Protein AF-A0A832TYA5-F1 (afdb_monomer_lite)

Radius of gyration: 15.63 Å; chains: 1; bounding box: 36×38×50 Å

Structure (mmCIF, N/CA/C/O backbone):
data_AF-A0A832TYA5-F1
#
_entry.id   AF-A0A832TYA5-F1
#
loop_
_atom_site.group_PDB
_atom_site.id
_atom_site.type_symbol
_atom_site.label_atom_id
_atom_site.label_alt_id
_atom_site.label_comp_id
_atom_site.label_asym_id
_atom_site.label_entity_id
_atom_site.label_seq_id
_atom_site.pdbx_PDB_ins_code
_atom_site.Cartn_x
_atom_site.Cartn_y
_atom_site.Cartn_z
_atom_site.occupancy
_atom_site.B_iso_or_equiv
_atom_site.auth_seq_id
_atom_site.auth_comp_id
_atom_site.auth_asym_id
_atom_site.auth_atom_id
_atom_site.pdbx_PDB_model_num
ATOM 1 N N . PRO A 1 1 ? -8.810 17.415 6.421 1.00 75.50 1 PRO A N 1
ATOM 2 C CA . PRO A 1 1 ? -9.094 18.133 5.148 1.00 75.50 1 PRO A CA 1
ATOM 3 C C . PRO A 1 1 ? -7.945 18.228 4.116 1.00 75.50 1 PRO A C 1
ATOM 5 O O . PRO A 1 1 ? -8.266 18.290 2.943 1.00 75.50 1 PRO A O 1
ATOM 8 N N . ARG A 1 2 ? -6.645 18.212 4.469 1.00 93.25 2 ARG A N 1
ATOM 9 C CA . ARG A 1 2 ? -5.544 18.129 3.467 1.00 93.25 2 ARG A CA 1
ATOM 10 C C . ARG A 1 2 ? -5.024 16.706 3.240 1.00 93.25 2 ARG A C 1
ATOM 12 O O . ARG A 1 2 ? -4.994 16.248 2.110 1.00 93.25 2 ARG A O 1
ATOM 19 N N . VAL A 1 3 ? -4.718 15.991 4.326 1.00 95.81 3 VAL A N 1
ATOM 20 C CA . VAL A 1 3 ? -4.219 14.603 4.276 1.00 95.81 3 VAL A CA 1
ATOM 21 C C . VAL A 1 3 ? -5.175 13.678 3.519 1.00 95.81 3 VAL A C 1
ATOM 23 O O . VAL A 1 3 ? -4.724 12.892 2.705 1.00 95.81 3 VAL A O 1
ATOM 26 N N . VAL A 1 4 ? -6.489 13.820 3.727 1.00 97.12 4 VAL A N 1
ATOM 27 C CA . VAL A 1 4 ? -7.505 13.013 3.025 1.00 97.12 4 VAL A CA 1
ATOM 28 C C . VAL A 1 4 ? -7.377 13.154 1.505 1.00 97.12 4 VAL A C 1
ATOM 30 O O . VAL A 1 4 ? -7.196 12.153 0.828 1.00 97.12 4 VAL A O 1
ATOM 33 N N . GLN A 1 5 ? -7.343 14.387 0.987 1.00 97.75 5 GLN A N 1
ATOM 34 C CA . GLN A 1 5 ? -7.195 14.638 -0.453 1.00 97.75 5 GLN A CA 1
ATOM 35 C C . GLN A 1 5 ? -5.877 14.078 -1.006 1.00 97.75 5 GLN A C 1
ATOM 37 O O . GLN A 1 5 ? -5.840 13.547 -2.113 1.00 97.75 5 GLN A O 1
ATOM 42 N N . THR A 1 6 ? -4.789 14.174 -0.236 1.00 98.06 6 THR A N 1
ATOM 43 C CA . THR A 1 6 ? -3.496 13.596 -0.623 1.00 98.06 6 THR A CA 1
ATOM 44 C C . THR A 1 6 ? -3.558 12.074 -0.704 1.00 98.06 6 THR A C 1
ATOM 46 O O . THR A 1 6 ? -3.081 11.506 -1.678 1.00 98.06 6 THR A O 1
ATOM 49 N N . MET A 1 7 ? -4.159 11.409 0.282 1.00 98.19 7 MET A N 1
ATOM 50 C CA . MET A 1 7 ? -4.255 9.947 0.305 1.00 98.19 7 MET A CA 1
ATOM 51 C C . MET A 1 7 ? -5.188 9.417 -0.788 1.00 98.19 7 MET A C 1
ATOM 53 O O . MET A 1 7 ? -4.862 8.428 -1.438 1.00 98.19 7 MET A O 1
ATOM 57 N N . GLU A 1 8 ? -6.287 10.121 -1.069 1.00 97.69 8 GLU A N 1
ATOM 58 C CA . GLU A 1 8 ? -7.165 9.827 -2.208 1.00 97.69 8 GLU A CA 1
ATOM 59 C C . GLU A 1 8 ? -6.437 9.989 -3.552 1.00 97.69 8 GLU A C 1
ATOM 61 O O . GLU A 1 8 ? -6.632 9.184 -4.463 1.00 97.69 8 GLU A O 1
ATOM 66 N N . ALA A 1 9 ? -5.582 11.008 -3.693 1.00 98.31 9 ALA A N 1
ATOM 67 C CA . ALA A 1 9 ? -4.756 11.184 -4.886 1.00 98.31 9 ALA A CA 1
ATOM 68 C C . ALA A 1 9 ? -3.700 10.079 -5.020 1.00 98.31 9 ALA A C 1
ATOM 70 O O . ALA A 1 9 ? -3.565 9.510 -6.099 1.00 98.31 9 ALA A O 1
ATOM 71 N N . ILE A 1 10 ? -3.018 9.721 -3.927 1.00 98.44 10 ILE A N 1
ATOM 72 C CA . ILE A 1 10 ? -2.072 8.597 -3.880 1.00 98.44 10 ILE A CA 1
ATOM 73 C C . ILE A 1 10 ? -2.755 7.310 -4.345 1.00 98.44 10 ILE A C 1
ATOM 75 O O . ILE A 1 10 ? -2.258 6.642 -5.247 1.00 98.44 10 ILE A O 1
ATOM 79 N N . GLU A 1 11 ? -3.912 6.974 -3.776 1.00 98.12 11 GLU A N 1
ATOM 80 C CA . GLU A 1 11 ? -4.626 5.750 -4.133 1.00 98.12 11 GLU A CA 1
ATOM 81 C C . GLU A 1 11 ? -5.120 5.761 -5.584 1.00 98.12 11 GLU A C 1
ATOM 83 O O . GLU A 1 11 ? -5.075 4.735 -6.259 1.00 98.12 11 GLU A O 1
ATOM 88 N N . ARG A 1 12 ? -5.556 6.913 -6.100 1.00 98.12 12 ARG A N 1
ATOM 89 C CA . ARG A 1 12 ? -6.001 7.039 -7.492 1.00 98.12 12 ARG A CA 1
ATOM 90 C C . ARG A 1 12 ? -4.848 6.949 -8.493 1.00 98.12 12 ARG A C 1
ATOM 92 O O . ARG A 1 12 ? -4.998 6.313 -9.530 1.00 98.12 12 ARG A O 1
ATOM 99 N N . GLU A 1 13 ? -3.733 7.618 -8.219 1.00 98.38 13 GLU A N 1
ATOM 100 C CA . GLU A 1 13 ? -2.673 7.866 -9.207 1.00 98.38 13 GLU A CA 1
ATOM 101 C C . GLU A 1 13 ? -1.536 6.845 -9.137 1.00 98.38 13 GLU A C 1
ATOM 103 O O . GLU A 1 13 ? -0.861 6.602 -10.138 1.00 98.38 13 GLU A O 1
ATOM 108 N N . LEU A 1 14 ? -1.325 6.227 -7.972 1.00 98.62 14 LEU A N 1
ATOM 109 C CA . LEU A 1 14 ? -0.228 5.285 -7.748 1.00 98.62 14 LEU A CA 1
ATOM 110 C C . LEU A 1 14 ? -0.688 3.826 -7.674 1.00 98.62 14 LEU A C 1
ATOM 112 O O . LEU A 1 14 ? 0.161 2.939 -7.566 1.00 98.62 14 LEU A O 1
ATOM 116 N N . LYS A 1 15 ? -1.995 3.548 -7.772 1.00 98.25 15 LYS A N 1
ATOM 117 C CA . LYS A 1 15 ? -2.508 2.174 -7.847 1.00 98.25 15 LYS A CA 1
ATOM 118 C C . LYS A 1 15 ? -2.026 1.468 -9.107 1.00 98.25 15 LYS A C 1
ATOM 120 O O . LYS A 1 15 ? -2.046 2.020 -10.208 1.00 98.25 15 LYS A O 1
ATOM 125 N N . ARG A 1 16 ? -1.607 0.219 -8.929 1.00 98.00 16 ARG A N 1
ATOM 126 C CA . ARG A 1 16 ? -1.027 -0.615 -9.982 1.00 98.00 16 ARG A CA 1
ATOM 127 C C . ARG A 1 16 ? -1.950 -1.753 -10.403 1.00 98.00 16 ARG A C 1
ATOM 129 O O . ARG A 1 16 ? -2.798 -2.158 -9.606 1.00 98.00 16 ARG A O 1
ATOM 136 N N . PRO A 1 17 ? -1.774 -2.306 -11.619 1.00 97.06 17 PRO A N 1
ATOM 137 C CA . PRO A 1 17 ? -2.473 -3.508 -12.072 1.00 97.06 17 PRO A CA 1
ATOM 138 C C . PRO A 1 17 ? -2.418 -4.677 -11.087 1.00 97.06 17 PRO A C 1
ATOM 140 O O . PRO A 1 17 ? -3.421 -5.368 -10.930 1.00 97.06 17 PRO A O 1
ATOM 143 N N . SER A 1 18 ? -1.296 -4.860 -10.376 1.00 95.25 18 SER A N 1
ATOM 144 C CA . SER A 1 18 ? -1.189 -5.913 -9.360 1.00 95.25 18 SER A CA 1
ATOM 145 C C . SER A 1 18 ? -2.051 -5.662 -8.125 1.00 95.25 18 SER A C 1
ATOM 147 O O . SER A 1 18 ? -2.310 -6.606 -7.394 1.00 95.25 18 SER A O 1
ATOM 149 N N . GLY A 1 19 ? -2.550 -4.440 -7.906 1.00 97.00 19 GLY A N 1
ATOM 150 C CA . GLY A 1 19 ? -3.468 -4.066 -6.823 1.00 97.00 19 GLY A CA 1
ATOM 151 C C . GLY A 1 19 ? -2.837 -3.221 -5.713 1.00 97.00 19 GLY A C 1
ATOM 152 O O . GLY A 1 19 ? -3.570 -2.589 -4.949 1.00 97.00 19 GLY A O 1
ATOM 153 N N . GLY A 1 20 ? -1.504 -3.167 -5.655 1.00 98.06 20 GLY A N 1
ATOM 154 C CA . GLY A 1 20 ? -0.749 -2.371 -4.691 1.00 98.06 20 GLY A CA 1
ATOM 155 C C . GLY A 1 20 ? -0.498 -0.930 -5.141 1.00 98.06 20 GLY A C 1
ATOM 156 O O . GLY A 1 20 ? -1.051 -0.452 -6.137 1.00 98.06 20 GLY A O 1
ATOM 157 N N . ILE A 1 21 ? 0.337 -0.232 -4.370 1.00 98.69 21 ILE A N 1
ATOM 158 C CA . ILE A 1 21 ? 0.644 1.193 -4.533 1.00 98.69 21 ILE A CA 1
ATOM 159 C C . ILE A 1 21 ? 2.121 1.378 -4.884 1.00 98.69 21 ILE A C 1
ATOM 161 O O . ILE A 1 21 ? 3.003 0.894 -4.172 1.00 98.69 21 ILE A O 1
ATOM 165 N N . ALA A 1 22 ? 2.397 2.095 -5.972 1.00 98.62 22 ALA A N 1
ATOM 166 C CA . ALA A 1 22 ? 3.748 2.513 -6.329 1.00 98.62 22 ALA A CA 1
ATOM 167 C C . ALA A 1 22 ? 4.260 3.634 -5.417 1.00 98.62 22 ALA A C 1
ATOM 169 O O . ALA A 1 22 ? 3.495 4.371 -4.800 1.00 98.62 22 ALA A O 1
ATOM 170 N N . ARG A 1 23 ? 5.582 3.792 -5.371 1.00 98.25 23 ARG A N 1
ATOM 171 C CA . ARG A 1 23 ? 6.248 4.795 -4.535 1.00 98.25 23 ARG A CA 1
ATOM 172 C C . ARG A 1 23 ? 5.996 6.235 -5.006 1.00 98.25 23 ARG A C 1
ATOM 174 O O . ARG A 1 23 ? 5.744 7.109 -4.184 1.00 98.25 23 ARG A O 1
ATOM 181 N N . TYR A 1 24 ? 6.071 6.475 -6.315 1.00 98.06 24 TYR A N 1
ATOM 182 C CA . TYR A 1 24 ? 5.736 7.739 -6.983 1.00 98.06 24 TYR A CA 1
ATOM 183 C C . TYR A 1 24 ? 5.546 7.513 -8.494 1.00 98.06 24 TYR A C 1
ATOM 185 O O . TYR A 1 24 ? 5.879 6.450 -9.026 1.00 98.06 24 TYR A O 1
ATOM 193 N N . LEU A 1 25 ? 4.996 8.510 -9.196 1.00 97.69 25 LEU A N 1
ATOM 194 C CA . LEU A 1 25 ? 4.800 8.464 -10.648 1.00 97.69 25 LEU A CA 1
ATOM 195 C C . LEU A 1 25 ? 6.136 8.324 -11.384 1.00 97.69 25 LEU A C 1
ATOM 197 O O . LEU A 1 25 ? 7.085 9.048 -11.099 1.00 97.69 25 LEU A O 1
ATOM 201 N N . HIS A 1 26 ? 6.179 7.429 -12.371 1.00 97.81 26 HIS A N 1
ATOM 202 C CA . HIS A 1 26 ? 7.360 7.175 -13.204 1.00 97.81 26 HIS A CA 1
ATOM 203 C C . HIS A 1 26 ? 8.578 6.616 -12.452 1.00 97.81 26 HIS A C 1
ATOM 205 O O . HIS A 1 26 ? 9.708 6.740 -12.929 1.00 97.81 26 HIS A O 1
ATOM 211 N N . ASP A 1 27 ? 8.372 5.974 -11.298 1.00 98.00 27 ASP A N 1
ATOM 212 C CA . ASP A 1 27 ? 9.425 5.166 -10.684 1.00 98.00 27 ASP A CA 1
ATOM 213 C C . ASP A 1 27 ? 9.898 4.082 -11.664 1.00 98.00 27 ASP A C 1
ATOM 215 O O . ASP A 1 27 ? 9.083 3.422 -12.306 1.00 98.00 27 ASP A O 1
ATOM 219 N N . THR A 1 28 ? 11.212 3.929 -11.807 1.00 97.75 28 THR A N 1
ATOM 220 C CA . THR A 1 28 ? 11.856 2.971 -12.725 1.00 97.75 28 THR A CA 1
ATOM 221 C C . THR A 1 28 ? 12.791 2.005 -11.998 1.00 97.75 28 THR A C 1
ATOM 223 O O . THR A 1 28 ? 13.459 1.182 -12.627 1.00 97.75 28 THR A O 1
ATOM 226 N N . TYR A 1 29 ? 12.856 2.078 -10.665 1.00 97.69 29 TYR A N 1
ATOM 227 C CA . TYR A 1 29 ? 13.727 1.227 -9.867 1.00 97.69 29 TYR A CA 1
ATOM 228 C C . TYR A 1 29 ? 13.237 -0.229 -9.882 1.00 97.69 29 TYR A C 1
ATOM 230 O O . TYR A 1 29 ? 12.186 -0.538 -9.333 1.00 97.69 29 TYR A O 1
ATOM 238 N N . PHE A 1 30 ? 14.010 -1.121 -10.514 1.00 96.06 30 PHE A N 1
ATOM 239 C CA . PHE A 1 30 ? 13.670 -2.538 -10.750 1.00 96.06 30 PHE A CA 1
ATOM 240 C C . PHE A 1 30 ? 12.388 -2.794 -11.570 1.00 96.06 30 PHE A C 1
ATOM 242 O O . PHE A 1 30 ? 11.904 -3.924 -11.640 1.00 96.06 30 PHE A O 1
ATOM 249 N N . GLY A 1 31 ? 11.851 -1.777 -12.240 1.00 94.94 31 GLY A N 1
ATOM 250 C CA . GLY A 1 31 ? 10.643 -1.885 -13.056 1.00 94.94 31 GLY A CA 1
ATOM 251 C C . GLY A 1 31 ? 9.876 -0.572 -13.099 1.00 94.94 31 GLY A C 1
ATOM 252 O O . GLY A 1 31 ? 10.152 0.343 -12.326 1.00 94.94 31 GLY A O 1
ATOM 253 N N . TYR A 1 32 ? 8.923 -0.462 -14.024 1.00 97.25 32 TYR A N 1
ATOM 254 C CA . TYR A 1 32 ? 8.110 0.743 -14.150 1.00 97.25 32 TYR A CA 1
ATOM 255 C C . TYR A 1 32 ? 6.948 0.709 -13.160 1.00 97.25 32 TYR A C 1
ATOM 257 O O . TYR A 1 32 ? 5.987 -0.033 -13.349 1.00 97.25 32 TYR A O 1
ATOM 265 N N . MET A 1 33 ? 7.032 1.553 -12.133 1.00 97.81 33 MET A N 1
ATOM 266 C CA . MET A 1 33 ? 5.994 1.753 -11.127 1.00 97.81 33 MET A CA 1
ATOM 267 C C . MET A 1 33 ? 5.528 0.447 -10.465 1.00 97.81 33 MET A C 1
ATOM 269 O O . MET A 1 33 ? 4.332 0.243 -10.287 1.00 97.81 33 MET A O 1
ATOM 273 N N . ASN A 1 34 ? 6.455 -0.432 -10.082 1.00 98.44 34 ASN A N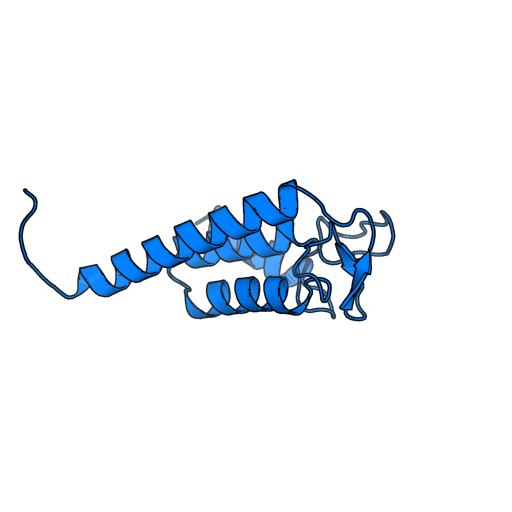 1
ATOM 274 C CA . ASN A 1 34 ? 6.102 -1.619 -9.301 1.00 98.44 34 ASN A CA 1
ATOM 275 C C . ASN A 1 34 ? 5.359 -1.223 -8.012 1.00 98.44 34 ASN A C 1
ATOM 277 O O . ASN A 1 34 ? 5.603 -0.158 -7.433 1.00 98.44 34 ASN A O 1
ATOM 281 N N . SER A 1 35 ? 4.482 -2.101 -7.529 1.00 98.62 35 SER A N 1
ATOM 282 C CA . SER A 1 35 ? 3.844 -1.925 -6.225 1.00 98.62 35 SER A CA 1
ATOM 283 C C . SER A 1 35 ? 4.869 -2.137 -5.121 1.00 98.62 35 SER A C 1
ATOM 285 O O . SER A 1 35 ? 5.575 -3.140 -5.115 1.00 98.62 35 SER A O 1
ATOM 287 N N . TRP A 1 36 ? 4.924 -1.236 -4.147 1.00 98.75 36 TRP A N 1
ATOM 288 C CA . TRP A 1 36 ? 5.737 -1.417 -2.950 1.00 98.75 36 TRP A CA 1
ATOM 289 C C . TRP A 1 36 ? 4.864 -1.961 -1.823 1.00 98.75 36 TRP A C 1
ATOM 291 O O . TRP A 1 36 ? 3.810 -1.391 -1.516 1.00 98.75 36 TRP A O 1
ATOM 301 N N . ILE A 1 37 ? 5.317 -3.036 -1.168 1.00 98.75 37 ILE A N 1
ATOM 302 C CA . ILE A 1 37 ? 4.600 -3.614 -0.019 1.00 98.75 37 ILE A CA 1
ATOM 303 C C . ILE A 1 37 ? 4.386 -2.533 1.046 1.00 98.75 37 ILE A C 1
ATOM 305 O O . ILE A 1 37 ? 3.269 -2.327 1.515 1.00 98.75 37 ILE A O 1
ATOM 309 N N . ILE A 1 38 ? 5.430 -1.761 1.357 1.00 98.56 38 ILE A N 1
ATOM 310 C CA . ILE A 1 38 ? 5.350 -0.711 2.372 1.00 98.56 38 ILE A CA 1
ATOM 311 C C . ILE A 1 38 ? 4.393 0.432 2.009 1.00 98.56 38 ILE A C 1
ATOM 313 O O . ILE A 1 38 ? 3.612 0.852 2.857 1.00 98.56 38 ILE A O 1
ATOM 317 N N . CYS A 1 39 ? 4.388 0.914 0.763 1.00 98.69 39 CYS A N 1
ATOM 318 C CA . CYS A 1 39 ? 3.479 1.987 0.348 1.00 98.69 39 CYS A CA 1
ATOM 319 C C . CYS A 1 39 ? 2.019 1.529 0.417 1.00 98.69 39 CYS A C 1
ATOM 321 O O . CYS A 1 39 ? 1.138 2.285 0.827 1.00 98.69 39 CYS A O 1
ATOM 323 N N . THR A 1 40 ? 1.778 0.263 0.076 1.00 98.88 40 THR A N 1
ATOM 324 C CA . THR A 1 40 ? 0.457 -0.361 0.184 1.00 98.88 40 THR A CA 1
ATOM 325 C C . THR A 1 40 ? 0.016 -0.483 1.648 1.00 98.88 40 THR A C 1
ATOM 327 O O . THR A 1 40 ? -1.133 -0.190 1.977 1.00 98.88 40 THR A O 1
ATOM 330 N N . LEU A 1 41 ? 0.941 -0.824 2.552 1.00 98.88 41 LEU A N 1
ATOM 331 C CA . LEU A 1 41 ? 0.687 -0.870 3.995 1.00 98.88 41 LEU A CA 1
ATOM 332 C C . LEU A 1 41 ? 0.432 0.515 4.597 1.00 98.88 41 LEU A C 1
ATOM 334 O O . LEU A 1 41 ? -0.499 0.655 5.381 1.00 98.88 41 LEU A O 1
ATOM 338 N N . TRP A 1 42 ? 1.160 1.556 4.191 1.00 98.75 42 TRP A N 1
ATOM 339 C CA . TRP A 1 42 ? 0.876 2.926 4.639 1.00 98.75 42 TRP A CA 1
ATOM 340 C C . TRP A 1 42 ? -0.523 3.392 4.233 1.00 98.75 42 TRP A C 1
ATOM 342 O O . TRP A 1 42 ? -1.218 4.034 5.023 1.00 98.75 42 TRP A O 1
ATOM 352 N N . LEU A 1 43 ? -0.975 3.031 3.028 1.00 98.81 43 LEU A N 1
ATOM 353 C CA . LEU A 1 43 ? -2.348 3.299 2.610 1.00 98.81 43 LEU A CA 1
ATOM 354 C C . LEU A 1 43 ? -3.356 2.522 3.475 1.00 98.81 43 LEU A C 1
ATOM 356 O O . LEU A 1 43 ? -4.367 3.089 3.889 1.00 98.81 43 LEU A O 1
ATOM 360 N N . SER A 1 44 ? -3.058 1.263 3.815 1.00 98.88 44 SER A N 1
ATOM 361 C CA . SER A 1 44 ? -3.866 0.480 4.758 1.00 98.88 44 SER A CA 1
ATOM 362 C C . SER A 1 44 ? -3.962 1.145 6.130 1.00 98.88 44 SER A C 1
ATOM 364 O O . SER A 1 44 ? -5.052 1.240 6.684 1.00 98.88 44 SER A O 1
ATOM 366 N N . GLN A 1 45 ? -2.842 1.611 6.682 1.00 98.81 45 GLN A N 1
ATOM 367 C CA . GLN A 1 45 ? -2.789 2.278 7.985 1.00 98.81 45 GLN A CA 1
ATOM 368 C C . GLN A 1 45 ? -3.621 3.559 7.991 1.00 98.81 45 GLN A C 1
ATOM 370 O O . GLN A 1 45 ? -4.370 3.817 8.934 1.00 98.81 45 GLN A O 1
ATOM 375 N N . TRP A 1 46 ? -3.563 4.337 6.908 1.00 98.56 46 TRP A N 1
ATOM 376 C CA . TRP A 1 46 ? -4.425 5.504 6.761 1.00 98.56 46 TRP A CA 1
ATOM 377 C C . TRP A 1 46 ? -5.911 5.127 6.730 1.00 98.56 46 TRP A C 1
ATOM 379 O O . TRP A 1 46 ? -6.694 5.735 7.461 1.00 98.56 46 TRP A O 1
ATOM 389 N N . HIS A 1 47 ? -6.295 4.107 5.952 1.00 98.69 47 HIS A N 1
ATOM 390 C CA . HIS A 1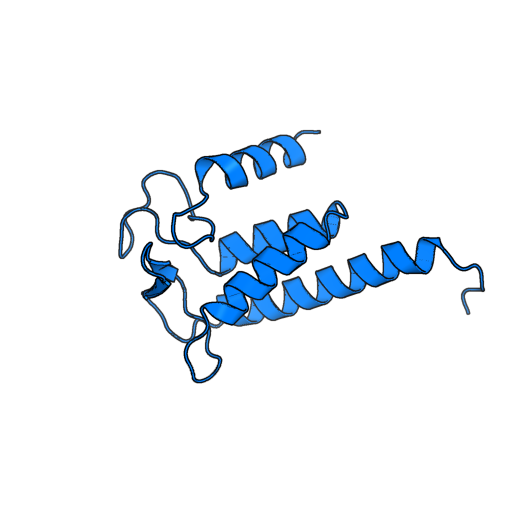 47 ? -7.675 3.605 5.920 1.00 98.69 47 HIS A CA 1
ATOM 391 C C . HIS A 1 47 ? -8.144 3.130 7.303 1.00 98.69 47 HIS A C 1
ATOM 393 O O . HIS A 1 47 ? -9.247 3.487 7.720 1.00 98.69 47 HIS A O 1
ATOM 399 N N . SER A 1 48 ? -7.292 2.427 8.060 1.00 98.56 48 SER A N 1
ATOM 400 C CA . SER A 1 48 ? -7.558 2.072 9.462 1.00 98.56 48 SER A CA 1
ATOM 401 C C . SER A 1 48 ? -7.798 3.317 10.319 1.00 98.56 48 SER A C 1
ATOM 403 O O . SER A 1 48 ? -8.796 3.397 11.036 1.00 98.56 48 SER A O 1
ATOM 405 N N . ALA A 1 49 ? -6.931 4.327 10.208 1.00 97.56 49 ALA A N 1
ATOM 406 C CA . ALA A 1 49 ? -7.005 5.549 11.007 1.00 97.56 49 ALA A CA 1
ATOM 407 C C . ALA A 1 49 ? -8.275 6.379 10.744 1.00 97.56 49 ALA A C 1
ATOM 409 O O . ALA A 1 49 ? -8.799 7.003 11.671 1.00 97.56 49 ALA A O 1
ATOM 410 N N . VAL A 1 50 ? -8.790 6.383 9.508 1.00 96.81 50 VAL A N 1
ATOM 411 C CA . VAL A 1 50 ? -10.042 7.079 9.146 1.00 96.81 50 VAL A CA 1
ATOM 412 C C . VAL A 1 50 ? -11.294 6.205 9.293 1.00 96.81 50 VAL A C 1
ATOM 414 O O . VAL A 1 50 ? -12.398 6.673 9.026 1.00 96.81 50 VAL A O 1
ATOM 417 N N . GLY A 1 51 ? -11.146 4.954 9.743 1.00 96.94 51 GLY A N 1
ATOM 418 C CA . GLY A 1 51 ? -12.256 4.030 9.992 1.00 96.94 51 GLY A CA 1
ATOM 419 C C . GLY A 1 51 ? -12.784 3.295 8.754 1.00 96.94 51 GLY A C 1
ATOM 420 O O . GLY A 1 51 ? -13.807 2.613 8.847 1.00 96.94 51 GLY A O 1
ATOM 421 N N . ASN A 1 52 ? -12.094 3.379 7.613 1.00 97.81 52 ASN A N 1
ATOM 422 C CA . ASN A 1 52 ? -12.405 2.605 6.411 1.00 97.81 52 ASN A CA 1
ATOM 423 C C . ASN A 1 52 ? -11.805 1.189 6.502 1.00 97.81 52 ASN A C 1
ATOM 425 O O . ASN A 1 52 ? -10.869 0.820 5.790 1.00 97.81 52 ASN A O 1
ATOM 429 N N . LEU A 1 53 ? -12.331 0.402 7.443 1.00 98.44 53 LEU A N 1
ATOM 430 C CA . LEU A 1 53 ? -11.760 -0.893 7.821 1.00 98.44 53 LEU A CA 1
ATOM 431 C C . LEU A 1 53 ? -11.812 -1.933 6.693 1.00 98.44 53 LEU A C 1
ATOM 433 O O . LEU A 1 53 ? -10.909 -2.761 6.596 1.00 98.44 53 LEU A O 1
ATOM 437 N N . ASP A 1 54 ? -12.822 -1.888 5.825 1.00 98.44 54 ASP A N 1
ATOM 438 C CA . ASP A 1 54 ? -12.944 -2.852 4.725 1.00 98.44 54 ASP A CA 1
ATOM 439 C C . ASP A 1 54 ? -11.798 -2.681 3.725 1.00 98.44 54 ASP A C 1
ATOM 441 O O . ASP A 1 54 ? -11.137 -3.652 3.351 1.00 98.44 54 ASP A O 1
ATOM 445 N N . ARG A 1 55 ? -11.496 -1.427 3.363 1.00 98.44 55 ARG A N 1
ATOM 446 C CA . ARG A 1 55 ? -10.392 -1.122 2.452 1.00 98.44 55 ARG A CA 1
ATOM 447 C C . ARG A 1 55 ? -9.029 -1.376 3.089 1.00 98.44 55 ARG A C 1
ATOM 449 O O . ARG A 1 55 ? -8.142 -1.900 2.420 1.00 98.44 55 ARG A O 1
ATOM 456 N N . ALA A 1 56 ? -8.864 -1.063 4.376 1.00 98.75 56 ALA A N 1
ATOM 457 C CA . ALA A 1 56 ? -7.651 -1.415 5.115 1.00 98.75 56 ALA A CA 1
ATOM 458 C C . ALA A 1 56 ? -7.396 -2.933 5.080 1.00 98.75 56 ALA A C 1
ATOM 460 O O . ALA A 1 56 ? -6.311 -3.384 4.716 1.00 98.75 56 ALA A O 1
ATOM 461 N N . LEU A 1 57 ? -8.422 -3.739 5.370 1.00 98.81 57 LEU A N 1
ATOM 462 C CA . LEU A 1 57 ? -8.303 -5.195 5.347 1.00 98.81 57 LEU A CA 1
ATOM 463 C C . LEU A 1 57 ? -7.994 -5.738 3.949 1.00 98.81 57 LEU A C 1
ATOM 465 O O . LEU A 1 57 ? -7.231 -6.696 3.826 1.00 98.81 57 LEU A O 1
ATOM 469 N N . GLU A 1 58 ? -8.569 -5.152 2.898 1.00 98.75 58 GLU A N 1
ATOM 470 C CA . GLU A 1 58 ? -8.265 -5.529 1.515 1.00 98.75 58 GLU A CA 1
ATOM 471 C C . GLU A 1 58 ? -6.771 -5.356 1.202 1.00 98.75 58 GLU A C 1
ATOM 473 O O . GLU A 1 58 ? -6.149 -6.262 0.651 1.00 98.75 58 GLU A O 1
ATOM 478 N N . LEU A 1 59 ? -6.176 -4.236 1.618 1.00 98.88 59 LEU A N 1
ATOM 479 C CA . LEU A 1 59 ? -4.756 -3.944 1.406 1.00 98.88 59 LEU A CA 1
ATOM 480 C C . LEU A 1 59 ? -3.843 -4.856 2.245 1.00 98.88 59 LEU A C 1
ATOM 482 O O . LEU A 1 59 ? -2.833 -5.343 1.736 1.00 98.88 59 LEU A O 1
ATOM 486 N N . LEU A 1 60 ? -4.213 -5.162 3.495 1.00 98.88 60 LEU A N 1
ATOM 487 C CA . LEU A 1 60 ? -3.503 -6.158 4.313 1.00 98.88 60 LEU A CA 1
ATOM 488 C C . LEU A 1 60 ? -3.528 -7.543 3.656 1.00 98.88 60 LEU A C 1
ATOM 490 O O . LEU A 1 60 ? -2.489 -8.192 3.519 1.00 98.88 60 LEU A O 1
ATOM 494 N N . LYS A 1 61 ? -4.707 -7.985 3.202 1.00 98.81 61 LYS A N 1
ATOM 495 C CA . LYS A 1 61 ? -4.873 -9.264 2.499 1.00 98.81 61 LYS A CA 1
ATOM 496 C C . LYS A 1 61 ? -4.091 -9.296 1.195 1.00 98.81 61 LYS A C 1
ATOM 498 O O . LYS A 1 61 ? -3.512 -10.329 0.878 1.00 98.81 61 LYS A O 1
ATOM 503 N N . TRP A 1 62 ? -4.040 -8.183 0.468 1.00 98.69 62 TRP A N 1
ATOM 504 C CA . TRP A 1 62 ? -3.228 -8.063 -0.735 1.00 98.69 62 TRP A CA 1
ATOM 505 C C . TRP A 1 62 ? -1.744 -8.303 -0.434 1.00 98.69 62 TRP A C 1
ATOM 507 O O . TRP A 1 62 ? -1.120 -9.120 -1.110 1.00 98.69 62 TRP A O 1
ATOM 517 N N . CYS A 1 63 ? -1.197 -7.675 0.613 1.00 98.69 63 CYS A N 1
ATOM 518 C CA . CYS A 1 63 ? 0.191 -7.897 1.028 1.00 98.69 63 CYS A CA 1
ATOM 519 C C . CYS A 1 63 ? 0.440 -9.363 1.418 1.00 98.69 63 CYS A C 1
ATOM 521 O O . CYS A 1 63 ? 1.441 -9.943 1.006 1.00 98.69 63 CYS A O 1
ATOM 523 N N . ALA A 1 64 ? -0.479 -9.982 2.168 1.00 98.44 64 ALA A N 1
ATOM 524 C CA . ALA A 1 64 ? -0.370 -11.389 2.559 1.00 98.44 64 ALA A CA 1
ATOM 525 C C . ALA A 1 64 ? -0.436 -12.348 1.359 1.00 98.44 64 ALA A C 1
ATOM 527 O O . ALA A 1 64 ? 0.307 -13.323 1.307 1.00 98.44 64 ALA A O 1
ATOM 528 N N . ALA A 1 65 ? -1.305 -12.063 0.386 1.00 98.25 65 ALA A N 1
ATOM 529 C CA . ALA A 1 65 ? -1.476 -12.875 -0.817 1.00 98.25 65 ALA A CA 1
ATOM 530 C C . ALA A 1 65 ? -0.254 -12.835 -1.749 1.00 98.25 65 ALA A C 1
ATOM 532 O O . ALA A 1 65 ? -0.041 -13.779 -2.504 1.00 98.25 65 ALA A O 1
ATOM 533 N N . HIS A 1 66 ? 0.546 -11.769 -1.678 1.00 98.19 66 HIS A N 1
ATOM 534 C CA . HIS A 1 66 ? 1.780 -11.608 -2.451 1.00 98.19 66 HIS A CA 1
ATOM 535 C C . HIS A 1 66 ? 3.046 -11.991 -1.670 1.00 98.19 66 HIS A C 1
ATOM 5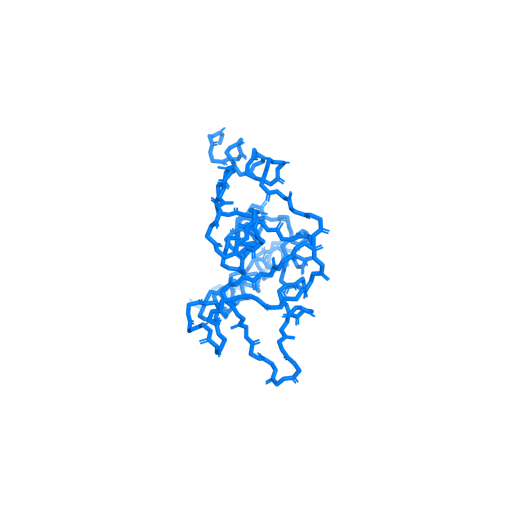37 O O . HIS A 1 66 ? 4.161 -11.773 -2.148 1.00 98.19 66 HIS A O 1
ATOM 543 N N . ALA A 1 67 ? 2.906 -12.569 -0.474 1.00 97.81 67 ALA A N 1
ATOM 544 C CA . ALA A 1 67 ? 4.041 -13.156 0.219 1.00 97.81 67 ALA A CA 1
ATOM 545 C C . ALA A 1 67 ? 4.587 -14.355 -0.573 1.00 97.81 67 ALA A C 1
ATOM 547 O O . ALA A 1 67 ? 3.843 -15.123 -1.187 1.00 97.81 67 ALA A O 1
ATOM 548 N N . HIS A 1 68 ? 5.904 -14.551 -0.523 1.00 96.31 68 HIS A N 1
ATOM 549 C CA . HIS A 1 68 ? 6.534 -15.771 -1.022 1.00 96.31 68 HIS A CA 1
ATOM 550 C C . HIS A 1 68 ? 5.919 -17.001 -0.320 1.00 96.31 68 HIS A C 1
ATOM 552 O O . HIS A 1 68 ? 5.522 -16.875 0.839 1.00 96.31 68 HIS A O 1
ATOM 558 N N . PRO A 1 69 ? 5.895 -18.210 -0.921 1.00 94.81 69 PRO A N 1
ATOM 559 C CA . PRO A 1 69 ? 5.337 -19.411 -0.283 1.00 94.81 69 PRO A CA 1
ATOM 560 C C . PRO A 1 69 ? 5.873 -19.745 1.120 1.00 94.81 69 PRO A C 1
ATOM 562 O O . PRO A 1 69 ? 5.224 -20.458 1.877 1.00 94.81 69 PRO A O 1
ATOM 565 N N . THR A 1 70 ? 7.044 -19.223 1.494 1.00 96.06 70 THR A N 1
ATOM 566 C CA . THR A 1 70 ? 7.610 -19.334 2.853 1.00 96.06 70 THR A CA 1
ATOM 567 C C . THR A 1 70 ? 7.077 -18.287 3.844 1.00 96.06 70 THR A C 1
ATOM 569 O O . THR A 1 70 ? 7.551 -18.228 4.973 1.00 96.06 70 THR A O 1
ATOM 572 N N . GLY A 1 71 ? 6.142 -17.428 3.434 1.00 96.25 71 GLY A N 1
ATOM 573 C CA . GLY A 1 71 ? 5.581 -16.325 4.221 1.00 96.25 71 GLY A CA 1
ATOM 574 C C . GLY A 1 71 ? 6.411 -15.036 4.222 1.00 96.25 71 GLY A C 1
ATOM 575 O O . GLY A 1 71 ? 6.081 -14.107 4.953 1.00 96.25 71 GLY A O 1
ATOM 576 N N . LEU A 1 72 ? 7.486 -14.961 3.431 1.00 98.25 72 LEU A N 1
ATOM 577 C CA . LEU A 1 72 ? 8.378 -13.799 3.407 1.00 98.25 72 LEU A CA 1
ATOM 578 C C . LEU A 1 72 ? 7.864 -12.709 2.455 1.00 98.25 72 LEU A C 1
ATOM 580 O O . LEU A 1 72 ? 7.491 -12.994 1.318 1.00 98.25 72 LEU A O 1
ATOM 584 N N . LEU A 1 73 ? 7.910 -11.456 2.903 1.00 98.56 73 LEU A N 1
ATOM 585 C CA . LEU A 1 73 ? 7.574 -10.272 2.107 1.00 98.56 73 LEU A CA 1
ATOM 586 C C . LEU A 1 73 ? 8.808 -9.681 1.408 1.00 98.56 73 LEU A C 1
ATOM 588 O O . LEU A 1 73 ? 9.858 -9.477 2.032 1.00 98.56 73 LEU A O 1
ATOM 592 N N . SER A 1 74 ? 8.658 -9.374 0.119 1.00 98.25 74 SER A N 1
ATOM 593 C CA . SER A 1 74 ? 9.650 -8.652 -0.682 1.00 98.25 74 SER A CA 1
ATOM 594 C C . SER A 1 74 ? 9.544 -7.133 -0.495 1.00 98.25 74 SER A C 1
ATOM 596 O O . SER A 1 74 ? 8.673 -6.619 0.215 1.00 98.25 74 SER A O 1
ATOM 598 N N . GLU A 1 75 ? 10.446 -6.390 -1.133 1.00 98.69 75 GLU A N 1
ATOM 599 C CA . GLU A 1 75 ? 10.330 -4.936 -1.278 1.00 98.69 75 GLU A CA 1
ATOM 600 C C . GLU A 1 75 ? 9.187 -4.554 -2.232 1.00 98.69 75 GLU A C 1
ATOM 602 O O . GLU A 1 75 ? 8.340 -3.720 -1.894 1.00 98.69 75 GLU A O 1
ATOM 607 N N . GLN A 1 76 ? 9.154 -5.184 -3.410 1.00 98.69 76 GLN A N 1
ATOM 608 C CA . GLN A 1 76 ? 8.266 -4.810 -4.508 1.00 98.69 76 GLN A CA 1
ATOM 609 C C . GLN A 1 76 ? 7.526 -6.017 -5.083 1.00 98.69 76 GLN A C 1
ATOM 611 O O . GLN A 1 76 ? 7.980 -7.157 -4.952 1.00 98.69 76 GLN A O 1
ATOM 616 N N . ILE A 1 77 ? 6.418 -5.728 -5.761 1.00 98.56 77 ILE A N 1
ATOM 617 C CA . ILE A 1 77 ? 5.598 -6.645 -6.550 1.00 98.56 77 ILE A CA 1
ATOM 618 C C . ILE A 1 77 ? 5.394 -6.020 -7.937 1.00 98.56 77 ILE A C 1
ATOM 620 O O . ILE A 1 77 ? 4.910 -4.888 -8.036 1.00 98.56 77 ILE A O 1
ATOM 624 N N . ASP A 1 78 ? 5.760 -6.733 -9.002 1.00 97.88 78 ASP A N 1
ATOM 625 C CA . ASP A 1 78 ? 5.532 -6.259 -10.374 1.00 97.88 78 ASP A CA 1
ATOM 626 C C . ASP A 1 78 ? 4.035 -6.252 -10.748 1.00 97.88 78 ASP A C 1
ATOM 628 O O . ASP A 1 78 ? 3.176 -6.736 -10.008 1.00 97.88 78 ASP A O 1
ATOM 632 N N . ASP A 1 79 ? 3.691 -5.707 -11.917 1.00 97.25 79 ASP A N 1
ATOM 633 C CA . ASP A 1 79 ? 2.300 -5.652 -12.396 1.00 97.25 79 ASP A CA 1
ATOM 634 C C . ASP A 1 79 ? 1.694 -7.046 -12.687 1.00 97.25 79 ASP A C 1
ATOM 636 O O . ASP A 1 79 ? 0.482 -7.161 -12.870 1.00 97.25 79 ASP A O 1
ATOM 640 N N . ARG A 1 80 ? 2.511 -8.110 -12.713 1.00 96.75 80 ARG A N 1
ATOM 641 C CA . ARG A 1 80 ? 2.084 -9.510 -12.878 1.00 96.75 80 ARG A CA 1
ATOM 642 C C . ARG A 1 80 ? 1.925 -10.244 -11.541 1.00 96.75 80 ARG A C 1
ATOM 644 O O . ARG A 1 80 ? 1.488 -11.391 -11.551 1.00 96.75 80 ARG A O 1
ATOM 651 N N . GLY A 1 81 ? 2.261 -9.607 -10.418 1.00 96.44 81 GLY A N 1
ATOM 652 C CA . GLY A 1 81 ? 2.179 -10.195 -9.082 1.00 96.44 81 GLY A CA 1
ATOM 653 C C . GLY A 1 81 ? 3.447 -10.921 -8.619 1.00 96.44 81 GLY A C 1
ATOM 654 O O . GLY A 1 81 ? 3.412 -11.578 -7.582 1.00 96.44 81 GLY A O 1
ATOM 655 N N . ASN A 1 82 ? 4.568 -1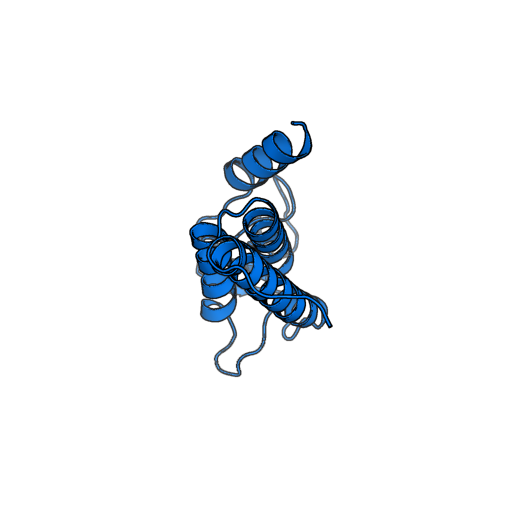0.824 -9.339 1.00 96.75 82 ASN A N 1
ATOM 656 C CA . ASN A 1 82 ? 5.812 -11.480 -8.931 1.00 96.75 82 ASN A CA 1
ATOM 657 C C . ASN A 1 82 ? 6.593 -10.622 -7.927 1.00 96.75 82 ASN A C 1
ATOM 659 O O . ASN A 1 82 ? 6.657 -9.400 -8.094 1.00 96.75 82 ASN A O 1
ATOM 663 N N . PRO A 1 83 ? 7.258 -11.238 -6.933 1.00 97.25 83 PRO A N 1
ATOM 664 C CA . PRO A 1 83 ? 8.174 -10.523 -6.059 1.00 97.25 83 PRO A CA 1
ATOM 665 C C . PRO A 1 83 ? 9.383 -10.003 -6.841 1.00 97.25 83 PRO A C 1
ATOM 667 O O . PRO A 1 83 ? 10.000 -10.724 -7.625 1.00 97.25 83 PRO A O 1
ATOM 670 N N . VAL A 1 84 ? 9.738 -8.745 -6.591 1.00 97.44 84 VAL A N 1
ATOM 671 C CA . VAL A 1 84 ? 10.875 -8.047 -7.197 1.00 97.44 84 VAL A CA 1
ATOM 672 C C . VAL A 1 84 ? 11.719 -7.393 -6.101 1.00 97.44 84 VAL A C 1
ATOM 674 O O . VAL A 1 84 ? 11.195 -6.961 -5.070 1.00 97.44 84 VAL A O 1
ATOM 677 N N . SER A 1 85 ? 13.030 -7.290 -6.348 1.00 96.75 85 SER A N 1
ATOM 678 C CA . SER A 1 85 ? 14.023 -6.748 -5.409 1.00 96.75 85 SER A CA 1
ATOM 679 C C . SER A 1 85 ? 14.158 -7.621 -4.142 1.00 96.75 85 SER A C 1
ATOM 681 O O . SER A 1 85 ? 13.976 -8.837 -4.198 1.00 96.75 85 SER A O 1
ATOM 683 N N . VAL A 1 86 ? 14.578 -7.036 -3.019 1.00 96.69 86 VAL A N 1
ATOM 684 C CA . VAL A 1 86 ? 14.993 -7.743 -1.798 1.00 96.69 86 VAL A CA 1
ATOM 685 C C . VAL A 1 86 ? 13.870 -8.618 -1.228 1.00 96.69 86 VAL A C 1
ATOM 687 O O . VAL A 1 86 ? 12.766 -8.137 -0.984 1.00 96.69 86 VAL A O 1
ATOM 690 N N . LEU A 1 87 ? 14.187 -9.885 -0.940 1.00 95.69 87 LEU A N 1
ATOM 691 C CA . LEU A 1 87 ? 13.338 -10.855 -0.244 1.00 95.69 87 LEU A CA 1
ATOM 692 C C . LEU A 1 87 ? 14.220 -11.693 0.711 1.00 95.69 87 LEU A C 1
ATOM 694 O O . LEU A 1 87 ? 15.101 -12.401 0.224 1.00 95.69 87 LEU A O 1
ATOM 698 N N . PRO A 1 88 ? 14.007 -11.657 2.042 1.00 96.44 88 PRO A N 1
ATOM 699 C CA . PRO A 1 88 ? 13.034 -10.841 2.767 1.00 96.44 88 PRO A CA 1
ATOM 700 C C . PRO A 1 88 ? 13.492 -9.392 2.964 1.00 96.44 88 PRO A C 1
ATOM 702 O O . PRO A 1 88 ? 14.644 -9.143 3.315 1.00 96.44 88 PRO A O 1
ATOM 705 N N . LEU A 1 89 ? 12.565 -8.435 2.854 1.00 98.12 89 LEU A N 1
ATOM 706 C CA . LEU A 1 89 ? 12.813 -7.068 3.313 1.00 98.12 89 LEU A CA 1
ATOM 707 C C . LEU A 1 89 ? 12.296 -6.891 4.746 1.00 98.12 89 LEU A C 1
ATOM 709 O O . LEU A 1 89 ? 11.088 -6.932 4.987 1.00 98.12 89 LEU A O 1
ATOM 713 N N . ALA A 1 90 ? 13.197 -6.642 5.702 1.00 98.31 90 ALA A N 1
ATOM 714 C CA . ALA A 1 90 ? 12.832 -6.439 7.110 1.00 98.31 90 ALA A CA 1
ATOM 715 C C . ALA A 1 90 ? 11.805 -5.308 7.295 1.00 98.31 90 ALA A C 1
ATOM 717 O O . ALA A 1 90 ? 10.886 -5.427 8.100 1.00 98.31 90 ALA A O 1
ATOM 718 N N . TRP A 1 91 ? 11.911 -4.239 6.500 1.00 98.44 91 TRP A N 1
ATOM 719 C CA . TRP A 1 91 ? 10.985 -3.113 6.579 1.00 98.44 91 TRP A CA 1
ATOM 720 C C . TRP A 1 91 ? 9.553 -3.497 6.189 1.00 98.44 91 TRP A C 1
ATOM 722 O O . TRP A 1 91 ? 8.625 -3.150 6.917 1.00 98.44 91 TRP A O 1
ATOM 732 N N . SER A 1 92 ? 9.371 -4.276 5.115 1.00 98.50 92 SER A N 1
ATOM 733 C CA . SER A 1 92 ? 8.055 -4.795 4.716 1.00 98.50 92 SER A CA 1
ATOM 734 C C . SER A 1 92 ? 7.409 -5.618 5.832 1.00 98.50 92 SER A C 1
ATOM 736 O O . SER A 1 92 ? 6.225 -5.453 6.109 1.00 98.50 92 SER A O 1
ATOM 738 N N . HIS A 1 93 ? 8.188 -6.457 6.522 1.00 98.50 93 HIS A N 1
ATOM 739 C CA . HIS A 1 93 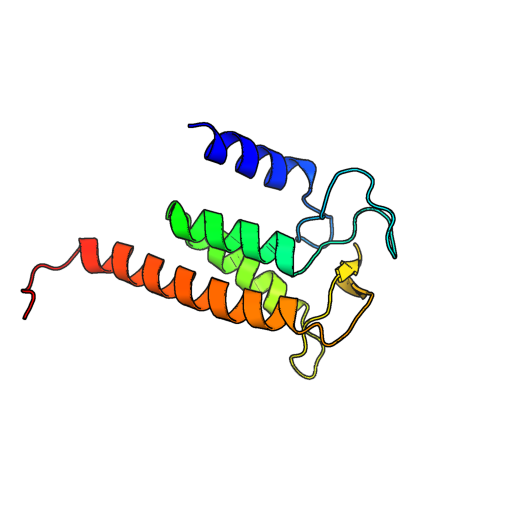? 7.682 -7.272 7.630 1.00 98.50 93 HIS A CA 1
ATOM 740 C C . HIS A 1 93 ? 7.292 -6.419 8.840 1.00 98.50 93 HIS A C 1
ATOM 742 O O . HIS A 1 93 ? 6.189 -6.565 9.364 1.00 98.50 93 HIS A O 1
ATOM 748 N N . SER A 1 94 ? 8.161 -5.496 9.261 1.00 98.56 94 SER A N 1
ATOM 749 C CA . SER A 1 94 ? 7.871 -4.599 10.384 1.00 98.56 94 SER A CA 1
ATOM 750 C C . SER A 1 94 ? 6.648 -3.722 10.110 1.00 98.56 94 SER A C 1
ATOM 752 O O . SER A 1 94 ? 5.799 -3.558 10.985 1.00 98.56 94 SER A O 1
ATOM 754 N N . ALA A 1 95 ? 6.523 -3.199 8.886 1.00 98.69 95 ALA A N 1
ATOM 755 C CA . ALA A 1 95 ? 5.364 -2.419 8.469 1.00 98.69 95 ALA A CA 1
ATOM 756 C C . ALA A 1 95 ? 4.081 -3.262 8.471 1.00 98.69 95 ALA A C 1
ATOM 758 O O . ALA A 1 95 ? 3.034 -2.767 8.876 1.00 98.69 95 ALA A O 1
ATOM 759 N N . TYR A 1 96 ? 4.156 -4.535 8.066 1.00 98.81 96 TYR A N 1
ATOM 760 C CA . TYR A 1 96 ? 2.995 -5.423 8.058 1.00 98.81 96 TYR A CA 1
ATOM 761 C C . TYR A 1 96 ? 2.473 -5.668 9.477 1.00 98.81 96 TYR A C 1
ATOM 763 O O . TYR A 1 96 ? 1.280 -5.515 9.732 1.00 98.81 96 TYR A O 1
ATOM 771 N N . VAL A 1 97 ? 3.370 -5.976 10.422 1.00 98.75 97 VAL A N 1
ATOM 772 C CA . VAL A 1 97 ? 3.009 -6.147 11.840 1.00 98.75 97 VAL A CA 1
ATOM 773 C C . VAL A 1 97 ? 2.366 -4.876 12.391 1.00 98.75 97 VAL A C 1
ATOM 775 O O . VAL A 1 97 ? 1.304 -4.949 13.007 1.00 98.75 97 VAL A O 1
ATOM 778 N N . LEU A 1 98 ? 2.968 -3.711 12.136 1.00 98.81 98 LEU A N 1
ATOM 779 C CA . LEU A 1 98 ? 2.429 -2.437 12.607 1.00 98.81 98 LEU A CA 1
ATOM 780 C C . LEU A 1 98 ? 1.036 -2.153 12.025 1.00 98.81 98 LEU A C 1
ATOM 782 O O . LEU A 1 98 ? 0.121 -1.813 12.772 1.00 98.81 98 LEU A O 1
ATOM 786 N N . ALA A 1 99 ? 0.850 -2.355 10.719 1.00 98.81 99 ALA A N 1
ATOM 787 C CA . ALA A 1 99 ? -0.429 -2.121 10.058 1.00 98.81 99 ALA A CA 1
ATOM 788 C C . ALA A 1 99 ? -1.543 -3.039 10.583 1.00 98.81 99 ALA A C 1
ATOM 790 O O . ALA A 1 99 ? -2.679 -2.592 10.744 1.00 98.81 99 ALA A O 1
ATOM 791 N N . VAL A 1 100 ? -1.224 -4.299 10.906 1.00 98.88 100 VAL A N 1
ATOM 792 C CA . VAL A 1 100 ? -2.168 -5.222 11.556 1.00 98.88 100 VAL A CA 1
ATOM 793 C C . VAL A 1 100 ? -2.525 -4.744 12.965 1.00 98.88 100 VAL A C 1
ATOM 795 O O . VAL A 1 100 ? -3.704 -4.731 13.308 1.00 98.88 100 VAL A O 1
ATOM 798 N N . LEU A 1 101 ? -1.549 -4.320 13.776 1.00 98.75 101 LEU A N 1
ATOM 799 C CA . LEU A 1 101 ? -1.819 -3.814 15.128 1.00 98.75 101 LEU A CA 1
ATOM 800 C C . LEU A 1 101 ? -2.727 -2.577 15.100 1.00 98.75 101 LEU A C 1
ATOM 802 O O . LEU A 1 101 ? -3.694 -2.507 15.854 1.00 98.75 101 LEU A O 1
ATOM 806 N N . GLU A 1 102 ? -2.456 -1.626 14.207 1.00 98.69 102 GLU A N 1
ATOM 807 C CA . GLU A 1 102 ? -3.279 -0.421 14.045 1.00 98.69 102 GLU A CA 1
ATOM 808 C C . GLU A 1 102 ? -4.683 -0.741 13.513 1.00 98.69 102 GLU A C 1
ATOM 810 O O . GLU A 1 102 ? -5.663 -0.134 13.944 1.00 98.69 102 GLU A O 1
ATOM 815 N N . TYR A 1 103 ? -4.806 -1.720 12.613 1.00 98.75 103 TYR A N 1
ATOM 816 C CA . TYR A 1 103 ? -6.099 -2.208 12.135 1.00 98.75 103 TYR A CA 1
ATOM 817 C C . TYR A 1 103 ? -6.935 -2.834 13.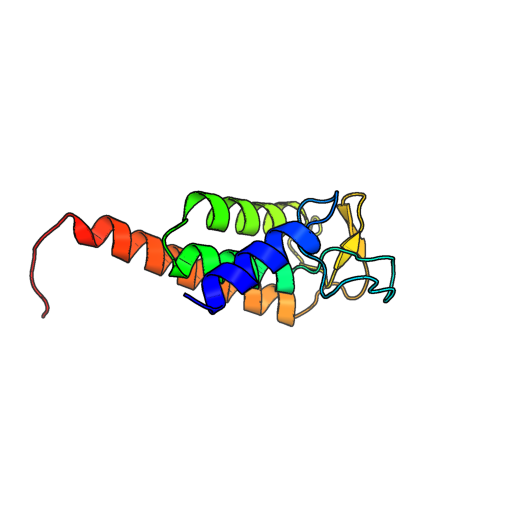260 1.00 98.75 103 TYR A C 1
ATOM 819 O O . TYR A 1 103 ? -8.111 -2.497 13.407 1.00 98.75 103 TYR A O 1
ATOM 827 N N . LEU A 1 104 ? -6.332 -3.691 14.091 1.00 98.31 104 LEU A N 1
ATOM 828 C CA . LEU A 1 104 ? -7.009 -4.306 15.238 1.00 98.31 104 LEU A CA 1
ATOM 829 C C . LEU A 1 104 ? -7.466 -3.251 16.255 1.00 98.31 104 LEU A C 1
ATOM 831 O O . LEU A 1 104 ? -8.618 -3.271 16.678 1.00 98.31 104 LEU A O 1
ATOM 835 N N . GLN A 1 105 ? -6.619 -2.267 16.566 1.00 97.88 105 GLN A N 1
ATOM 836 C CA . GLN A 1 105 ? -7.005 -1.137 17.422 1.00 97.88 105 GLN A CA 1
ATOM 837 C C . GLN A 1 105 ? -8.168 -0.328 16.828 1.00 97.88 105 GLN A C 1
ATOM 839 O O . GLN A 1 105 ? -9.046 0.145 17.554 1.00 97.88 105 GLN A O 1
ATOM 844 N N . ALA A 1 106 ? -8.197 -0.154 15.504 1.00 97.56 106 ALA A N 1
ATOM 845 C CA . ALA A 1 106 ? -9.282 0.547 14.829 1.00 97.56 106 ALA A CA 1
ATOM 846 C C . ALA A 1 106 ? -10.605 -0.245 14.866 1.00 97.56 106 ALA A C 1
ATOM 848 O O . ALA A 1 106 ? -11.664 0.368 15.039 1.00 97.56 106 ALA A O 1
ATOM 849 N N . ILE A 1 107 ? -10.556 -1.582 14.776 1.00 97.00 107 ILE A N 1
ATOM 850 C CA . ILE A 1 107 ? -11.717 -2.459 15.014 1.00 97.00 107 ILE A CA 1
ATOM 851 C C . ILE A 1 107 ? -12.217 -2.292 16.448 1.00 97.00 107 ILE A C 1
ATOM 853 O O . ILE A 1 107 ? -13.384 -1.957 16.640 1.00 97.00 107 ILE A O 1
ATOM 857 N N . GLU A 1 108 ? -11.340 -2.443 17.442 1.00 95.00 108 GLU A N 1
ATOM 858 C CA . GLU A 1 108 ? -11.705 -2.318 18.858 1.00 95.00 108 GLU A CA 1
ATOM 859 C C . GLU A 1 108 ? -12.339 -0.959 19.162 1.00 95.00 108 GLU A C 1
ATOM 861 O O . GLU A 1 108 ? -13.314 -0.872 19.902 1.00 95.00 108 GLU A O 1
ATOM 866 N N . LYS A 1 109 ? -11.837 0.122 18.557 1.00 92.50 109 LYS A N 1
ATOM 867 C CA . LYS A 1 109 ? -12.428 1.458 18.698 1.00 92.50 109 LYS A CA 1
ATOM 868 C C . LYS A 1 109 ? -13.823 1.551 18.069 1.00 92.50 109 LYS A C 1
ATOM 870 O O . LYS A 1 109 ? -14.690 2.227 18.623 1.00 92.50 109 LYS A O 1
ATOM 875 N N . LYS A 1 110 ? -14.044 0.906 16.920 1.00 89.69 110 LYS A N 1
ATOM 876 C CA . LYS A 1 110 ? -15.347 0.877 16.234 1.00 89.69 110 LYS A CA 1
ATOM 877 C C . LYS A 1 110 ? -16.368 0.050 17.020 1.00 89.69 110 LYS A C 1
ATOM 879 O O . LYS A 1 110 ? -17.500 0.495 17.187 1.00 89.69 110 LYS A O 1
ATOM 884 N N . GLU A 1 111 ? -15.961 -1.104 17.541 1.00 85.56 111 GLU A N 1
ATOM 885 C CA . GLU A 1 111 ? -16.800 -2.016 18.330 1.00 85.56 111 GLU A CA 1
ATOM 886 C C . GLU A 1 111 ? -17.039 -1.496 19.755 1.00 85.56 111 GLU A C 1
ATOM 888 O O . GLU A 1 111 ? -18.170 -1.489 20.243 1.00 85.56 111 GLU A O 1
ATOM 893 N N . GLY A 1 112 ? -16.005 -0.950 20.397 1.00 65.19 112 GLY A N 1
ATOM 894 C CA . GLY A 1 112 ? -16.062 -0.298 21.707 1.00 65.19 112 GLY A CA 1
ATOM 895 C C . GLY A 1 112 ? -16.875 1.000 21.720 1.00 65.19 112 GLY A C 1
ATOM 896 O O . GLY A 1 112 ? -17.281 1.455 22.785 1.00 65.19 112 GLY A O 1
ATOM 897 N N . SER A 1 113 ? -17.206 1.563 20.552 1.00 57.78 113 SER A N 1
ATOM 898 C CA . SER A 1 113 ? -18.201 2.637 20.436 1.00 57.78 113 SER A CA 1
ATOM 899 C C . SER A 1 113 ? -19.650 2.144 20.621 1.00 57.78 113 SER A C 1
ATOM 901 O O . SER A 1 113 ? -20.568 2.962 20.550 1.00 57.78 113 SER A O 1
ATOM 903 N N . SER A 1 114 ? -19.867 0.842 20.867 1.00 49.81 114 SER A N 1
ATOM 904 C CA . SER A 1 114 ? -21.188 0.231 21.083 1.00 49.81 114 SER A CA 1
ATOM 905 C C . SER A 1 114 ? -21.432 -0.378 22.476 1.00 49.81 114 SER A C 1
ATOM 907 O O . SER A 1 114 ? -22.538 -0.858 22.709 1.00 49.81 114 SER A O 1
ATOM 909 N N . TYR A 1 115 ? -20.491 -0.318 23.435 1.00 39.12 115 TYR A N 1
ATOM 910 C CA . TYR A 1 115 ? -20.729 -0.836 24.798 1.00 39.12 115 TYR A CA 1
ATOM 911 C C . TYR A 1 115 ? -20.188 0.071 25.922 1.00 39.12 115 TYR A C 1
ATOM 913 O O . TYR A 1 115 ? -19.007 0.418 25.913 1.00 39.12 115 TYR A O 1
ATOM 921 N N . PRO A 1 116 ? -21.013 0.429 26.930 1.00 52.78 116 PRO A N 1
ATOM 922 C CA . PRO A 1 116 ? -20.568 1.169 28.105 1.00 52.78 116 PRO A CA 1
ATOM 923 C C . PRO A 1 116 ? -20.104 0.174 29.175 1.00 52.78 116 PRO A C 1
ATOM 925 O O . PRO A 1 116 ? -20.901 -0.679 29.514 1.00 52.78 116 PRO A O 1
ATOM 928 N N . TYR A 1 117 ? -18.875 0.245 29.706 1.00 43.50 117 TYR A N 1
ATOM 929 C CA . TYR A 1 117 ? -18.524 -0.108 31.106 1.00 43.50 117 TYR A CA 1
ATOM 930 C C . TYR A 1 117 ? -17.033 0.175 31.410 1.00 43.50 117 TYR A C 1
ATOM 932 O O . TYR A 1 117 ? -16.261 0.431 30.486 1.00 43.50 117 TYR A O 1
ATOM 940 N N . PRO A 1 118 ? -16.647 0.310 32.698 1.00 44.94 118 PRO A N 1
ATOM 941 C CA . PRO A 1 118 ? -15.878 1.453 33.168 1.00 44.94 118 PRO A CA 1
ATOM 942 C C . PRO A 1 118 ? -14.370 1.210 33.135 1.00 44.94 118 PRO A C 1
ATOM 944 O O . PRO A 1 118 ? -13.887 0.083 33.253 1.00 44.94 118 PRO A O 1
ATOM 947 N N . LYS A 1 119 ? -13.613 2.304 33.025 1.00 45.72 119 LYS A N 1
ATOM 948 C CA . LYS A 1 119 ? -12.164 2.281 33.232 1.00 45.72 119 LYS A CA 1
ATOM 949 C C . LYS A 1 119 ? -11.856 1.944 34.697 1.00 45.72 119 LYS A C 1
ATOM 951 O O . LYS A 1 119 ? -12.554 2.430 35.586 1.00 45.72 119 LYS A O 1
ATOM 956 N N . LYS A 1 120 ? -10.836 1.100 34.891 1.00 44.72 120 LYS A N 1
ATOM 957 C CA . LYS A 1 120 ? -10.224 0.796 36.193 1.00 44.72 120 LYS A CA 1
ATOM 958 C C . LYS A 1 120 ? -9.695 2.053 36.872 1.00 44.72 120 LYS A C 1
ATOM 960 O O . LYS A 1 120 ? -9.221 2.946 36.132 1.00 44.72 120 LYS A O 1
#

Foldseek 3Di:
DPVVVVLVCQCVPQQALLGAGFPDQQDQVQHGSFHFLLRLLVSLLVCLVVLVLVSSVVSLVSQQVLADPVSAGAGTAGSVSHHTHDTRDPNSVVSSVVSVVSSVVSVCVVVVVPDDDDDD

Secondary structure (DSSP, 8-state):
--HHHHHHHHHHHHB-TTSSEESSTT--TTSSSPEEHHHHHHHHHHHHHTT-HHHHHHHHHHHHHTS-TTS---SEE-TTS-EES-SS-HHHHHHHHHHHHHHHHHHHHHHHTT------

Sequence (120 aa):
PRVVQTMEAIERELKRPSGGIARYLHDTYFGYMNSWIICTLWLSQWHSAVGNLDRALELLKWCAAHAHPTGLLSEQIDDRGNPVSVLPLAWSHSAYVLAVLEYLQAIEKKEGSSYPYPKK

pLDDT: mean 93.83, std 13.13, range [39.12, 98.88]